Protein AF-A0A450VXF6-F1 (afdb_monomer)

Solvent-accessible surface area (backbone atoms only — not comparable to full-atom values): 2800 Å² total; per-residue (Å²): 137,56,72,50,78,43,65,80,47,74,89,72,50,64,59,52,95,81,24,70,67,45,38,53,30,62,78,66,67,38,46,80,46,65,54,64,85,95,62,84,87,130

Secondary structure (DSSP, 8-state):
--EEEE-S-TTT-S-GGG-HHHHHHHHTT-EEEEPPTT----

Radius of gyration: 11.04 Å; Cα contacts (8 Å, |Δi|>4): 46; chains: 1; bounding box: 21×23×31 Å

Organism: NCBI:txid2126337

Sequence (42 aa):
MLRILTNRGTE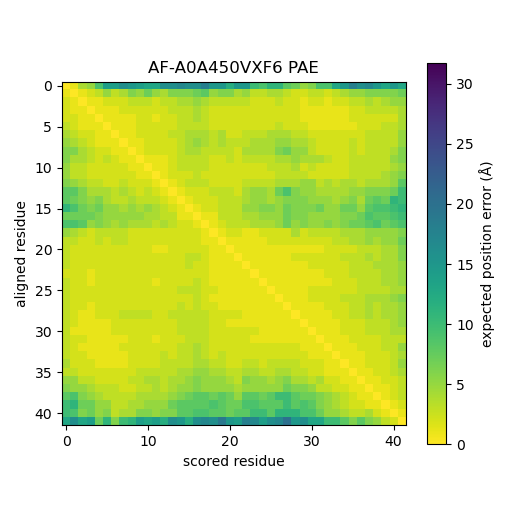YCGKAEQHDYQLYLALNDVEHTKTKVNSPQT

Mean predicted aligned error: 3.41 Å

pLDDT: mean 91.69, std 4.66, range [77.44, 96.69]

Foldseek 3Di:
DAEDEDECDPLQDDDCVVHVNNVVCVVVVYHYHYDDPPDDDD

Structure (mmCIF, N/CA/C/O backbone):
data_AF-A0A450VXF6-F1
#
_entry.id   AF-A0A450VXF6-F1
#
loop_
_atom_site.group_PDB
_atom_site.id
_atom_site.type_symbol
_atom_site.label_atom_id
_atom_site.label_alt_id
_atom_site.label_comp_id
_atom_site.label_asym_id
_atom_site.label_entity_id
_atom_site.label_seq_id
_atom_site.pdbx_PDB_ins_code
_atom_site.Cartn_x
_atom_site.Cartn_y
_atom_site.Cartn_z
_atom_site.occupancy
_atom_site.B_iso_or_equiv
_atom_site.auth_seq_id
_atom_site.auth_comp_id
_atom_site.auth_asym_id
_atom_site.auth_atom_id
_atom_site.pdbx_PDB_model_num
ATOM 1 N N . MET A 1 1 ? -7.204 -16.327 3.259 1.00 77.44 1 MET A N 1
ATOM 2 C CA . MET A 1 1 ? -6.340 -15.167 3.552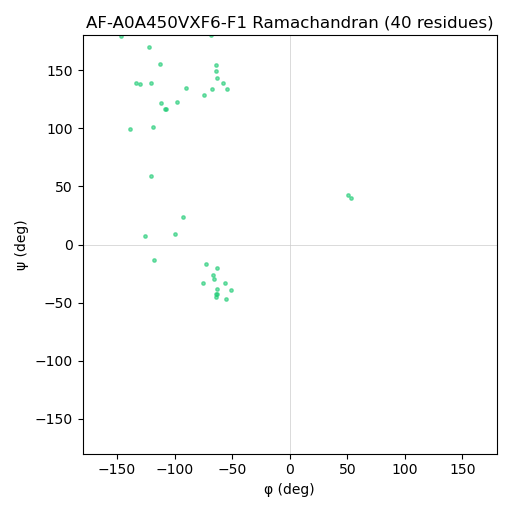 1.00 77.44 1 MET A CA 1
ATOM 3 C C . MET A 1 1 ? -6.269 -14.315 2.296 1.00 77.44 1 MET A C 1
ATOM 5 O O . MET A 1 1 ? -6.053 -14.886 1.230 1.00 77.44 1 MET A O 1
ATOM 9 N N . LEU A 1 2 ? -6.555 -13.015 2.391 1.00 94.25 2 LEU A N 1
ATOM 10 C CA . LEU A 1 2 ? -6.579 -12.112 1.236 1.00 94.25 2 LEU A CA 1
ATOM 11 C C . LEU A 1 2 ? -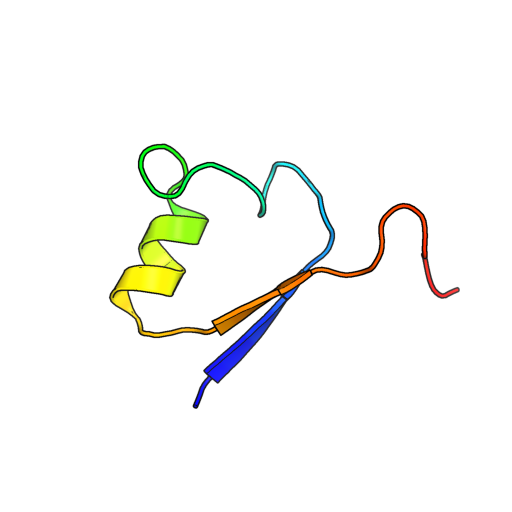5.186 -11.498 1.036 1.00 94.25 2 LEU A C 1
ATOM 13 O O . LEU A 1 2 ? -4.559 -11.067 2.001 1.00 94.25 2 LEU A O 1
ATOM 17 N N . ARG A 1 3 ? -4.706 -11.467 -0.211 1.00 96.69 3 ARG A N 1
ATOM 18 C CA . ARG A 1 3 ? -3.403 -10.901 -0.583 1.00 96.69 3 ARG A CA 1
ATOM 19 C C . ARG A 1 3 ? -3.546 -10.008 -1.805 1.00 96.69 3 ARG A C 1
ATOM 21 O O . ARG A 1 3 ? -4.221 -10.383 -2.761 1.00 96.69 3 ARG A O 1
ATOM 28 N N . ILE A 1 4 ? -2.853 -8.874 -1.791 1.00 95.62 4 ILE A N 1
ATOM 29 C CA . ILE A 1 4 ? -2.770 -7.941 -2.916 1.00 95.62 4 ILE A CA 1
ATOM 30 C C . ILE A 1 4 ? -1.304 -7.779 -3.345 1.00 95.62 4 ILE A C 1
ATOM 32 O O . ILE A 1 4 ? -0.396 -7.709 -2.511 1.00 95.62 4 ILE A O 1
ATOM 36 N N . LEU A 1 5 ? -1.076 -7.736 -4.660 1.00 95.56 5 LEU A N 1
ATOM 37 C CA . LEU A 1 5 ? 0.213 -7.435 -5.284 1.00 95.56 5 LEU A CA 1
ATOM 38 C C . LEU A 1 5 ? 0.118 -6.080 -5.986 1.00 95.56 5 LEU A C 1
ATOM 40 O O . LEU A 1 5 ? -0.705 -5.919 -6.884 1.00 95.56 5 LEU A O 1
ATOM 44 N N . THR A 1 6 ? 0.971 -5.128 -5.612 1.00 94.69 6 THR A N 1
ATOM 45 C CA . THR A 1 6 ? 1.066 -3.829 -6.295 1.00 94.69 6 THR A CA 1
ATOM 46 C C . THR A 1 6 ? 2.477 -3.568 -6.817 1.00 94.69 6 THR A C 1
ATOM 48 O O . THR A 1 6 ? 3.435 -4.299 -6.528 1.00 94.69 6 THR A O 1
ATOM 51 N N . ASN A 1 7 ? 2.607 -2.519 -7.628 1.00 92.31 7 ASN A N 1
ATOM 52 C CA . ASN A 1 7 ? 3.906 -1.959 -7.971 1.00 92.31 7 ASN A CA 1
ATOM 53 C C . ASN A 1 7 ? 4.548 -1.293 -6.729 1.00 92.31 7 ASN A C 1
ATOM 55 O O . ASN A 1 7 ? 3.996 -1.261 -5.632 1.00 92.31 7 ASN A O 1
ATOM 59 N N . ARG A 1 8 ? 5.747 -0.734 -6.891 1.00 91.88 8 ARG A N 1
ATOM 60 C CA . ARG A 1 8 ? 6.405 0.057 -5.837 1.00 91.88 8 ARG A CA 1
ATOM 61 C C . ARG A 1 8 ? 6.116 1.562 -5.938 1.00 91.88 8 ARG A C 1
ATOM 63 O O . ARG A 1 8 ? 6.916 2.361 -5.459 1.00 91.88 8 ARG A O 1
ATOM 70 N N . GLY A 1 9 ? 5.009 1.943 -6.574 1.00 90.88 9 GLY A N 1
ATOM 71 C CA . GLY A 1 9 ? 4.579 3.333 -6.696 1.00 90.88 9 GLY A CA 1
ATOM 72 C C . GLY A 1 9 ? 4.250 3.940 -5.334 1.00 90.88 9 GLY A C 1
ATOM 73 O O . GLY A 1 9 ? 3.805 3.245 -4.418 1.00 90.88 9 GLY A O 1
ATOM 74 N N . THR A 1 10 ? 4.466 5.246 -5.190 1.00 91.31 10 THR A N 1
ATOM 75 C CA . THR A 1 10 ? 4.211 5.978 -3.935 1.00 91.31 10 THR A CA 1
ATOM 76 C C . THR A 1 10 ? 2.740 5.978 -3.532 1.00 91.31 10 THR A C 1
ATOM 78 O O . THR A 1 10 ? 2.442 6.176 -2.367 1.00 91.31 10 THR A O 1
ATOM 81 N N . GLU A 1 11 ? 1.839 5.721 -4.478 1.00 91.50 11 GLU A N 1
ATOM 82 C CA . GLU A 1 11 ? 0.390 5.595 -4.281 1.00 91.50 11 GLU A CA 1
ATOM 83 C C . GLU A 1 11 ? -0.019 4.364 -3.445 1.00 91.50 11 GLU A C 1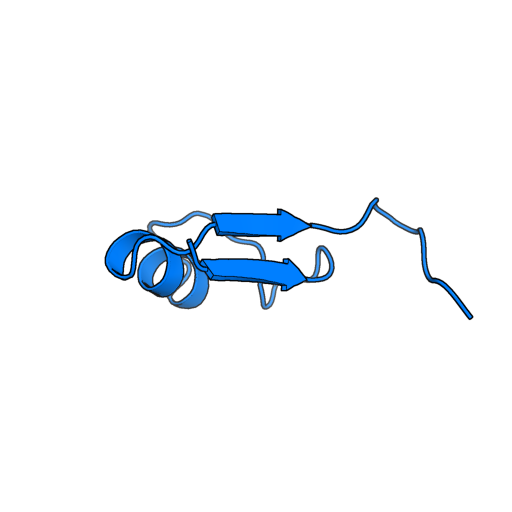
ATOM 85 O O . GLU A 1 11 ? -1.052 4.373 -2.780 1.00 91.50 11 GLU A O 1
ATOM 90 N N . TYR A 1 12 ? 0.807 3.311 -3.447 1.00 92.38 12 TYR A N 1
ATOM 91 C CA . TYR A 1 12 ? 0.566 2.076 -2.694 1.00 92.38 12 TYR A CA 1
ATOM 92 C C . TYR A 1 12 ? 1.645 1.814 -1.638 1.00 92.38 12 TYR A C 1
ATOM 94 O O . TYR A 1 12 ? 1.480 0.966 -0.758 1.00 92.38 12 TYR A O 1
ATOM 102 N N . CYS A 1 13 ? 2.768 2.530 -1.702 1.00 89.06 13 CYS A N 1
ATOM 103 C CA . CYS A 1 13 ? 3.930 2.305 -0.856 1.00 89.06 13 CYS A CA 1
ATOM 104 C C . CYS A 1 13 ? 4.254 3.530 0.006 1.00 89.06 13 CYS A C 1
ATOM 106 O O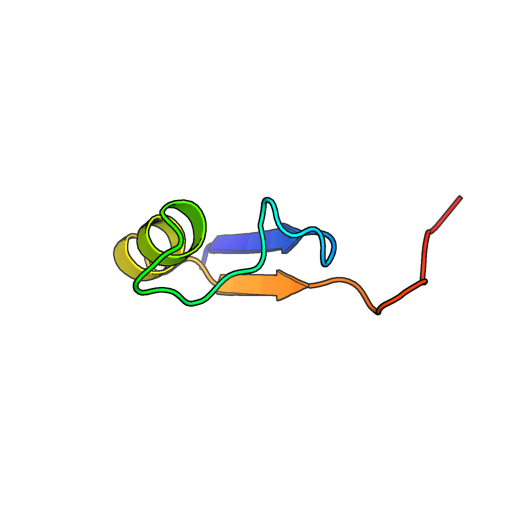 . CYS A 1 13 ? 4.953 4.438 -0.434 1.00 89.06 13 CYS A O 1
ATOM 108 N N . GLY A 1 14 ? 3.859 3.474 1.281 1.00 86.50 14 GLY A N 1
ATOM 109 C CA . GLY A 1 14 ? 4.249 4.440 2.312 1.00 86.50 14 GLY A CA 1
ATOM 110 C C . GLY A 1 14 ? 4.397 3.808 3.699 1.00 86.50 14 GLY A C 1
ATOM 111 O O . GLY A 1 14 ? 4.202 2.596 3.865 1.00 86.50 14 GLY A O 1
ATOM 112 N N . LYS A 1 15 ? 4.761 4.631 4.692 1.00 85.81 15 LYS A N 1
ATOM 113 C CA . LYS A 1 15 ? 4.738 4.248 6.113 1.00 85.81 15 LYS A CA 1
ATOM 114 C C . LYS A 1 15 ? 3.289 4.063 6.551 1.00 85.81 15 LYS A C 1
ATOM 116 O O . LYS A 1 15 ? 2.465 4.918 6.249 1.00 85.81 15 LYS A O 1
ATOM 121 N N . ALA A 1 16 ? 2.991 2.978 7.264 1.00 81.88 16 ALA A N 1
ATOM 122 C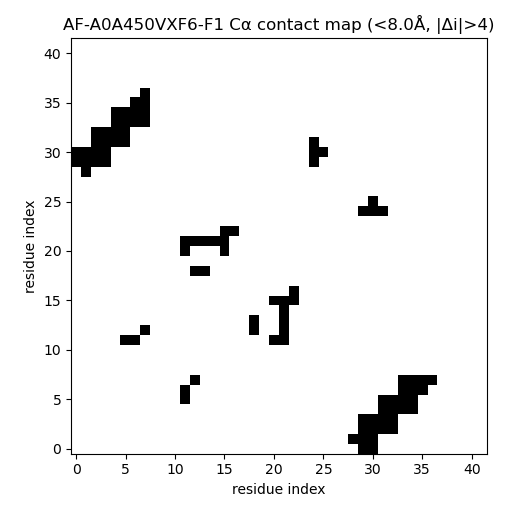 CA . ALA A 1 16 ? 1.619 2.650 7.657 1.00 81.88 16 ALA A CA 1
ATOM 123 C C . ALA A 1 16 ? 0.935 3.775 8.455 1.00 81.88 16 ALA A C 1
ATOM 125 O O . ALA A 1 16 ? -0.254 4.001 8.277 1.00 81.88 16 ALA A O 1
ATOM 126 N N . GLU A 1 17 ? 1.689 4.532 9.258 1.00 82.50 17 GLU A N 1
ATOM 127 C CA . GLU A 1 17 ? 1.151 5.636 10.069 1.00 82.50 17 GLU A CA 1
ATOM 128 C C . GLU A 1 17 ? 0.760 6.876 9.247 1.00 82.50 17 GLU A C 1
ATOM 130 O O . GLU A 1 17 ? 0.064 7.750 9.752 1.00 82.50 17 GLU A O 1
ATOM 135 N N . GLN A 1 18 ? 1.239 6.991 8.005 1.00 87.94 18 GLN A N 1
ATOM 136 C CA . GLN A 1 18 ? 1.092 8.191 7.167 1.00 87.94 18 GLN A CA 1
ATOM 137 C C . GLN A 1 18 ? 0.454 7.887 5.807 1.00 87.94 18 GLN A C 1
ATOM 139 O O . GLN A 1 18 ? 0.465 8.733 4.916 1.00 87.94 18 GLN A O 1
ATOM 144 N N . HIS A 1 19 ? -0.022 6.659 5.609 1.00 94.50 19 HIS A N 1
ATOM 145 C CA . HIS A 1 19 ? -0.460 6.182 4.309 1.00 94.50 19 HIS A CA 1
ATOM 146 C C . HIS A 1 19 ? -1.746 5.374 4.457 1.00 94.50 19 HIS A C 1
ATOM 148 O O . HIS A 1 19 ? -1.703 4.183 4.776 1.00 94.50 19 HIS A O 1
ATOM 154 N N . ASP A 1 20 ? -2.881 6.014 4.178 1.00 94.38 20 ASP A N 1
ATOM 155 C CA . ASP A 1 20 ? -4.231 5.472 4.389 1.00 94.38 20 ASP A CA 1
ATOM 156 C C . ASP A 1 20 ? -4.418 4.082 3.778 1.00 94.38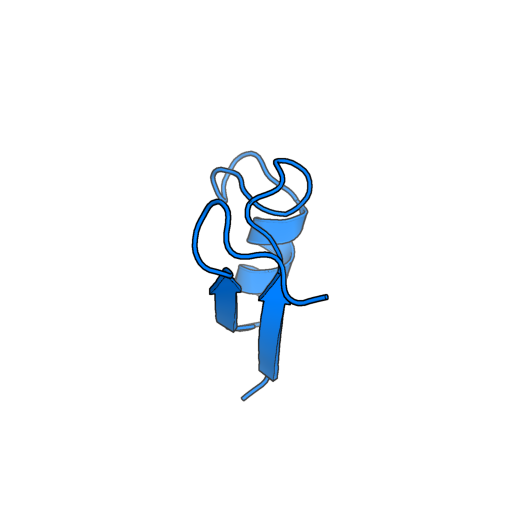 20 ASP A C 1
ATOM 158 O O . ASP A 1 20 ? -4.996 3.193 4.399 1.00 94.38 20 ASP A O 1
ATOM 162 N N . TYR A 1 21 ? -3.852 3.845 2.592 1.00 94.38 21 TYR A N 1
ATOM 163 C CA . TYR A 1 21 ? -3.918 2.534 1.948 1.00 94.38 21 TYR A CA 1
ATOM 164 C C . TYR A 1 21 ? -3.208 1.440 2.760 1.00 94.38 21 TYR A C 1
ATOM 166 O O . TYR A 1 21 ? -3.704 0.326 2.863 1.00 94.38 21 TYR A O 1
ATOM 174 N N . GLN A 1 22 ? -2.071 1.742 3.391 1.00 93.50 22 GLN A N 1
ATOM 175 C CA . GLN A 1 22 ? -1.338 0.758 4.194 1.00 93.50 22 GLN A CA 1
ATOM 176 C C . GLN A 1 22 ? -2.036 0.514 5.539 1.00 93.50 22 GLN A C 1
ATOM 178 O O . GLN A 1 22 ? -2.047 -0.618 6.021 1.00 93.50 22 GLN A O 1
ATOM 183 N N . LEU A 1 23 ? -2.670 1.547 6.107 1.00 94.44 23 LEU A N 1
ATOM 184 C CA . LEU A 1 23 ? -3.523 1.412 7.287 1.00 94.44 23 LEU A CA 1
ATOM 185 C C . LEU A 1 23 ? -4.749 0.538 6.991 1.00 94.44 23 LEU A C 1
ATOM 187 O O . LEU A 1 23 ? -5.055 -0.365 7.764 1.00 94.44 23 LEU A O 1
ATO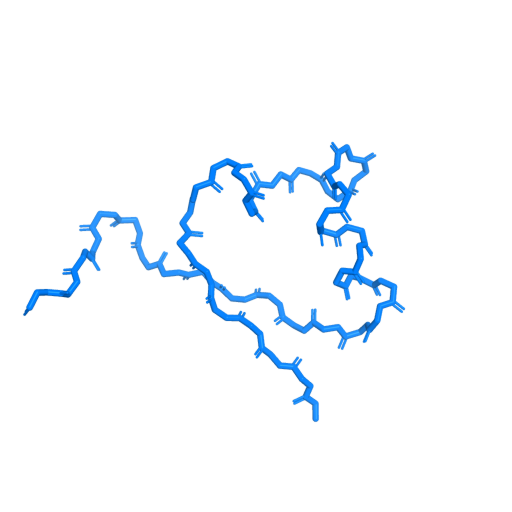M 191 N N . TYR A 1 24 ? -5.412 0.757 5.852 1.00 94.12 24 TYR A N 1
ATOM 192 C CA . TYR A 1 24 ? -6.541 -0.060 5.408 1.00 94.12 24 TYR A CA 1
ATOM 193 C C . TYR A 1 24 ? -6.170 -1.547 5.333 1.00 94.12 24 TYR A C 1
ATOM 195 O O . TYR A 1 24 ? -6.903 -2.383 5.861 1.00 94.12 24 TYR A O 1
ATOM 203 N N . LEU A 1 25 ? -5.023 -1.881 4.734 1.00 94.56 25 LEU A N 1
ATOM 204 C CA . LEU A 1 25 ? -4.572 -3.271 4.626 1.00 94.56 25 LEU A CA 1
ATOM 205 C C . LEU A 1 25 ? -4.314 -3.893 6.004 1.00 94.56 25 LEU A C 1
ATOM 207 O O . LEU A 1 25 ? -4.757 -5.011 6.252 1.00 94.56 25 LEU A O 1
ATOM 211 N N . ALA A 1 26 ? -3.674 -3.153 6.914 1.00 93.06 26 ALA A N 1
ATOM 212 C CA . ALA A 1 26 ? -3.413 -3.619 8.275 1.00 93.06 26 ALA A CA 1
ATOM 213 C C . ALA A 1 26 ? -4.705 -3.849 9.080 1.00 93.06 26 ALA A C 1
ATOM 215 O O . ALA A 1 26 ? -4.828 -4.864 9.760 1.00 93.06 26 ALA A O 1
ATOM 216 N N . LEU A 1 27 ? -5.684 -2.942 8.978 1.00 94.62 27 LEU A N 1
ATOM 217 C CA . LEU A 1 27 ? -6.974 -3.061 9.673 1.00 94.62 27 LEU A CA 1
ATOM 218 C C . LEU A 1 27 ? -7.812 -4.247 9.184 1.00 94.62 27 LEU A C 1
ATOM 220 O O . LEU A 1 27 ? -8.597 -4.796 9.952 1.00 94.62 27 LEU A O 1
ATOM 224 N N . ASN A 1 28 ? -7.659 -4.627 7.915 1.00 95.88 28 ASN A N 1
ATOM 225 C CA . ASN A 1 28 ? -8.422 -5.708 7.291 1.00 95.88 28 ASN A CA 1
ATOM 226 C C . ASN A 1 28 ? -7.647 -7.037 7.221 1.00 95.88 28 ASN A C 1
ATOM 228 O O . ASN A 1 28 ? -8.114 -7.961 6.558 1.00 95.88 28 ASN A O 1
ATOM 232 N N . ASP A 1 29 ? -6.479 -7.132 7.868 1.00 95.44 29 ASP A N 1
ATOM 233 C CA . ASP A 1 29 ? -5.593 -8.307 7.827 1.00 95.44 29 ASP A CA 1
ATOM 234 C C . ASP A 1 29 ? -5.296 -8.786 6.387 1.00 95.44 29 ASP A C 1
ATOM 236 O O . ASP A 1 29 ? -5.342 -9.972 6.049 1.00 95.44 29 ASP A O 1
ATOM 240 N N . VAL A 1 30 ? -5.041 -7.824 5.492 1.00 96.12 30 VAL A N 1
ATOM 241 C CA . VAL A 1 30 ? -4.723 -8.080 4.083 1.00 96.12 30 VAL A CA 1
ATOM 242 C C . VAL A 1 30 ? -3.219 -8.033 3.883 1.00 96.12 30 VAL A C 1
ATOM 244 O O . VAL A 1 30 ? -2.564 -7.017 4.122 1.00 96.12 30 VAL A O 1
ATOM 247 N N . GLU A 1 31 ? -2.661 -9.122 3.366 1.00 96.06 31 GLU A N 1
ATOM 248 C CA . GLU A 1 31 ? -1.235 -9.191 3.080 1.00 96.06 31 GLU A CA 1
ATOM 249 C C . GLU A 1 31 ? -0.890 -8.364 1.833 1.00 96.06 31 GLU A C 1
ATOM 251 O O . GLU A 1 31 ? -1.471 -8.542 0.756 1.00 96.06 31 GLU A O 1
ATOM 256 N N . HIS A 1 32 ? 0.107 -7.490 1.959 1.00 94.56 32 HIS A N 1
ATOM 257 C CA . HIS A 1 32 ? 0.588 -6.661 0.863 1.00 94.56 32 HIS A CA 1
ATOM 258 C C . HIS A 1 32 ? 1.950 -7.136 0.351 1.00 94.56 32 HIS A C 1
ATOM 260 O O . HIS A 1 32 ? 2.963 -7.053 1.045 1.00 94.56 32 HIS A O 1
ATOM 266 N N . THR A 1 33 ? 1.991 -7.561 -0.909 1.00 95.81 33 THR A N 1
ATOM 267 C CA . THR A 1 33 ? 3.222 -7.927 -1.620 1.00 95.81 33 THR A CA 1
ATOM 268 C C . THR A 1 33 ? 3.511 -6.936 -2.748 1.00 95.81 33 THR A C 1
ATOM 270 O O . THR A 1 33 ? 2.613 -6.254 -3.238 1.00 95.81 33 THR A O 1
ATOM 273 N N . LYS A 1 34 ? 4.782 -6.806 -3.145 1.00 94.69 34 LYS A N 1
ATOM 274 C CA . LYS A 1 34 ? 5.235 -5.774 -4.094 1.00 94.69 34 LYS A CA 1
ATOM 275 C C . LYS A 1 34 ? 6.072 -6.391 -5.203 1.00 94.69 34 LYS A C 1
ATOM 277 O O . LYS A 1 34 ? 6.945 -7.214 -4.920 1.00 94.69 34 LYS A O 1
ATOM 282 N N . THR A 1 35 ? 5.867 -5.957 -6.445 1.00 94.56 35 THR A N 1
ATOM 283 C CA . THR A 1 35 ? 6.698 -6.397 -7.575 1.00 94.56 35 THR A CA 1
ATOM 284 C C . THR A 1 35 ? 8.148 -5.948 -7.406 1.00 94.56 35 THR A C 1
ATOM 286 O O . THR A 1 35 ? 8.443 -4.957 -6.726 1.00 94.56 35 THR A O 1
ATOM 289 N N . LYS A 1 36 ? 9.093 -6.676 -8.017 1.00 93.50 36 LYS A N 1
ATOM 290 C CA . LYS A 1 36 ? 10.511 -6.287 -8.050 1.00 93.50 36 LYS A CA 1
ATOM 291 C C . LYS A 1 36 ? 10.666 -4.900 -8.690 1.00 93.50 36 LYS A C 1
ATOM 293 O O . LYS A 1 36 ? 10.003 -4.591 -9.677 1.00 93.50 36 LYS A O 1
ATOM 298 N N . VAL A 1 37 ? 11.544 -4.070 -8.117 1.00 92.56 37 VAL A N 1
ATOM 299 C CA . VAL A 1 37 ? 11.872 -2.745 -8.673 1.00 92.56 37 VAL A CA 1
ATOM 300 C C . VAL A 1 37 ? 12.323 -2.905 -10.128 1.00 92.56 37 VAL A C 1
ATOM 302 O O . VAL A 1 37 ? 13.143 -3.779 -10.410 1.00 92.56 37 VAL A O 1
ATOM 305 N N . ASN A 1 38 ? 11.793 -2.063 -11.020 1.00 90.88 38 ASN A N 1
ATOM 306 C CA . ASN A 1 38 ? 12.139 -2.015 -12.446 1.00 90.88 38 ASN A CA 1
ATOM 307 C C . ASN A 1 38 ? 12.018 -3.367 -13.170 1.00 90.88 38 ASN A C 1
ATOM 309 O O . ASN A 1 38 ? 12.852 -3.705 -14.003 1.00 90.88 38 ASN A O 1
ATOM 313 N N . SER A 1 39 ? 10.980 -4.144 -12.850 1.00 91.62 39 SER A N 1
ATOM 314 C CA . SER A 1 39 ? 10.691 -5.428 -13.499 1.00 91.62 39 SER A CA 1
ATOM 315 C C . SER A 1 39 ? 9.304 -5.434 -14.161 1.00 91.62 39 SER A C 1
ATOM 317 O O . SER A 1 39 ? 8.458 -6.237 -13.761 1.00 91.62 39 SER A O 1
ATOM 319 N N . PRO A 1 40 ? 9.025 -4.525 -15.118 1.00 88.38 40 PRO A N 1
ATOM 320 C CA . PRO A 1 40 ? 7.784 -4.572 -15.883 1.00 88.38 40 PRO A CA 1
ATOM 321 C C . PRO A 1 40 ? 7.727 -5.865 -16.705 1.00 88.38 40 PRO A C 1
ATOM 323 O O . PRO A 1 40 ? 8.746 -6.328 -17.216 1.00 88.38 40 PRO A O 1
ATOM 326 N N . GLN A 1 41 ? 6.533 -6.436 -16.830 1.00 85.94 41 GLN A N 1
ATOM 327 C CA . GLN A 1 41 ? 6.265 -7.527 -17.757 1.00 85.94 41 GLN A CA 1
ATOM 328 C C . GLN A 1 41 ? 5.413 -6.953 -18.887 1.00 85.94 41 GLN A C 1
ATOM 330 O O . GLN A 1 41 ? 4.3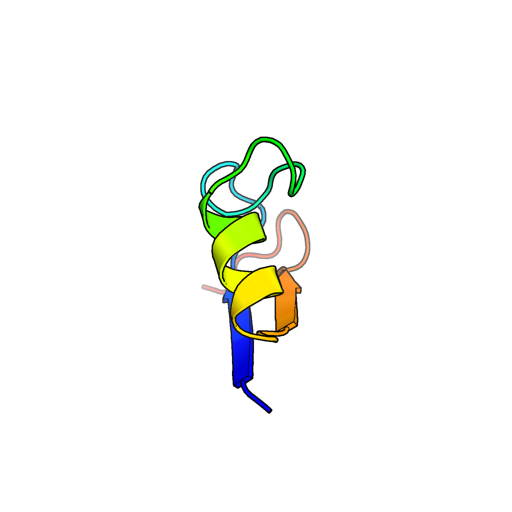28 -6.433 -18.628 1.00 85.94 41 GLN A O 1
ATOM 335 N N . THR A 1 42 ? 5.957 -6.974 -20.099 1.00 79.25 42 THR A N 1
ATOM 336 C CA . THR A 1 42 ? 5.273 -6.603 -21.347 1.00 79.25 42 THR A CA 1
ATOM 337 C C . THR A 1 42 ? 4.874 -7.839 -22.118 1.00 79.25 42 THR A C 1
ATOM 339 O O . THR A 1 42 ? 5.695 -8.785 -22.120 1.00 79.25 42 THR A O 1
#

Nearest PDB structures (foldseek):
  6les-assembly2_Y  TM=3.762E-01  e=6.743E+00  Escherichia coli K-12
  3euk-assembly2_H  TM=3.410E-01  e=9.661E+00  [Haemophilus] ducreyi 35000HP